Protein AF-A0A962AQS7-F1 (afdb_monomer_lite)

Foldseek 3Di:
DDDPPDDQDDPVVLVVLLVQLVVLLVQLLVLLVVDECDDDPVNVVSLVVNLVSLVSNLVSLVVLQVSLVVNFAADPLLVVLCVPLSVLLSVLLSLLSVLCNVVPVVSSVSSVPLSCLSNVLSVCRNDVVSCVVDPNVCSRCVSSVVSVVSSVVSVVSSD

Radius of gyration: 17.21 Å; chains: 1; bounding box: 40×29×60 Å

Sequence (159 aa):
MQTKASKPGSPGLFFVFLAMATLAFALLLADAFRYRAGGGDAVLSAAFTIIYDVLMVWTALVVLTAVAAIQGDMPAGGWIAAIVLLPASGVATAAAIDLATRGGRWALVVPCLLPPLIGSYATWARLPRLRAAVPAKAATYGVWGVVLVLSAVAGYGAM

Secondary structure (DSSP, 8-state):
-----PPPPPHHHHHHHHHHHHHHHHHHHHHHHH----STHHHHHHHHHHHHHHHHHHHHHHHHHHHHHHHS---HHHHHHHHHHHHHHHHHHHHHHHHHHTT-GGGGHHHHHHHHHHHHHHHHHH-HHHHHHS-HHHHHHHHHHHHHHHHHHHHHHT-

Structure (mmCIF, N/CA/C/O backbone):
data_AF-A0A962AQS7-F1
#
_entry.id   AF-A0A962AQS7-F1
#
loop_
_atom_site.group_PDB
_atom_site.id
_atom_site.type_symbol
_atom_site.label_atom_id
_atom_site.label_alt_id
_atom_site.label_comp_id
_atom_site.label_asym_id
_atom_site.label_entity_id
_atom_site.label_seq_id
_atom_site.pdbx_PDB_ins_code
_atom_site.Cartn_x
_atom_site.Cartn_y
_atom_site.Cartn_z
_atom_site.occupancy
_atom_site.B_iso_or_equiv
_atom_site.auth_seq_id
_atom_site.auth_comp_id
_atom_site.auth_asym_id
_atom_site.auth_atom_id
_atom_site.pdbx_PDB_model_num
ATOM 1 N N . MET A 1 1 ? -9.133 9.845 40.432 1.00 42.59 1 MET A N 1
ATOM 2 C CA . MET A 1 1 ? -8.505 10.024 39.104 1.00 42.59 1 MET A CA 1
ATOM 3 C C . MET A 1 1 ? -9.610 10.114 38.064 1.00 42.59 1 MET A C 1
ATOM 5 O O . MET A 1 1 ? -10.270 9.117 37.818 1.00 42.59 1 MET A O 1
ATOM 9 N N . GLN A 1 2 ? -9.882 11.306 37.528 1.00 41.06 2 GLN A N 1
ATOM 10 C CA . GLN A 1 2 ? -10.841 11.474 36.433 1.00 41.06 2 GLN A CA 1
ATOM 11 C C . GLN A 1 2 ? -10.167 11.050 35.126 1.00 41.06 2 GLN A C 1
ATOM 13 O O . GLN A 1 2 ? -9.210 11.684 34.681 1.00 41.06 2 GLN A O 1
ATOM 18 N N . THR A 1 3 ? -10.639 9.968 34.516 1.00 51.59 3 THR A N 1
ATOM 19 C CA . THR A 1 3 ? -10.235 9.581 33.164 1.00 51.59 3 THR A CA 1
ATOM 20 C C . THR A 1 3 ? -10.800 10.613 32.192 1.00 51.59 3 THR A C 1
ATOM 22 O O . THR A 1 3 ? -12.010 10.661 31.973 1.00 51.59 3 THR A O 1
ATOM 25 N N . LYS A 1 4 ? -9.935 11.469 31.633 1.00 46.88 4 LYS A N 1
ATOM 26 C CA . LYS A 1 4 ? -10.271 12.336 30.495 1.00 46.88 4 LYS A CA 1
ATOM 27 C C . LYS A 1 4 ? -10.910 11.459 29.417 1.00 46.88 4 LYS A C 1
ATOM 29 O O . LYS A 1 4 ? -10.215 10.658 28.799 1.00 46.88 4 LYS A O 1
ATOM 34 N N . ALA A 1 5 ? -12.213 11.610 29.195 1.00 49.88 5 ALA A N 1
ATOM 35 C CA . ALA A 1 5 ? -12.865 11.050 28.024 1.00 49.88 5 ALA A CA 1
ATOM 36 C C . ALA A 1 5 ? -12.196 11.675 26.790 1.00 49.88 5 ALA A C 1
ATOM 38 O O . ALA A 1 5 ? -12.355 12.868 26.519 1.00 49.88 5 ALA A O 1
ATOM 39 N N . SER A 1 6 ? -11.367 10.901 26.089 1.00 54.72 6 SER A N 1
ATOM 40 C CA . SER A 1 6 ? -10.765 11.328 24.832 1.00 54.72 6 SER A CA 1
ATOM 41 C C . SER A 1 6 ? -11.895 11.581 23.842 1.00 54.72 6 SER A C 1
ATOM 43 O O . SER A 1 6 ? -12.655 10.669 23.515 1.00 54.72 6 SER A O 1
ATOM 45 N N . LYS A 1 7 ? -12.023 12.831 23.391 1.00 53.00 7 LYS A N 1
ATOM 46 C CA . LYS A 1 7 ? -12.982 13.238 22.364 1.00 53.00 7 LYS A CA 1
ATOM 47 C C . LYS A 1 7 ? -12.840 12.285 21.165 1.00 53.00 7 LYS A C 1
ATOM 49 O O . LYS A 1 7 ? -11.717 12.151 20.671 1.00 53.00 7 LYS A O 1
ATOM 54 N N . PRO A 1 8 ? -13.914 11.614 20.708 1.00 56.75 8 PRO A N 1
ATOM 55 C CA . PRO A 1 8 ? -13.822 10.746 19.543 1.00 56.75 8 PRO A CA 1
ATOM 56 C C . PRO A 1 8 ? -13.305 11.577 18.367 1.00 56.75 8 PRO A C 1
ATOM 58 O O . PRO A 1 8 ? -13.825 12.661 18.085 1.00 56.75 8 PRO A O 1
ATOM 61 N N . GLY A 1 9 ? -12.223 11.111 17.737 1.00 61.56 9 GLY A N 1
ATOM 62 C CA . GLY A 1 9 ? -11.623 11.802 16.600 1.00 61.56 9 GLY A CA 1
ATOM 63 C C . GLY A 1 9 ? -12.660 11.990 15.497 1.00 61.56 9 GLY A C 1
ATOM 64 O O . GLY A 1 9 ? -13.482 11.104 15.249 1.00 61.56 9 GLY A O 1
ATOM 65 N N . SER A 1 10 ? -12.668 13.164 14.860 1.00 73.25 10 SER A N 1
ATOM 66 C CA . SER A 1 10 ? -13.719 13.486 13.898 1.00 73.25 10 SER A CA 1
ATOM 67 C C . SER A 1 10 ? -13.683 12.486 12.730 1.00 73.25 10 SER A C 1
ATOM 69 O O . SER A 1 10 ? -12.641 12.311 12.091 1.00 73.25 10 SER A O 1
ATOM 71 N N . PRO A 1 11 ? -14.800 11.802 12.417 1.00 76.12 11 PRO A N 1
ATOM 72 C CA . PRO A 1 11 ? -14.847 10.880 11.286 1.00 76.12 11 PRO A CA 1
ATOM 73 C C . PRO A 1 11 ? -14.517 11.583 9.962 1.00 76.12 11 PRO A C 1
ATOM 75 O O . PRO A 1 11 ? -13.900 10.972 9.097 1.00 76.12 11 PRO A O 1
ATOM 78 N N . GLY A 1 12 ? -14.828 12.881 9.845 1.00 85.12 12 GLY A N 1
ATOM 79 C CA . GLY A 1 12 ? -14.529 13.693 8.664 1.00 85.12 12 GLY A CA 1
ATOM 80 C C . GLY A 1 12 ? -13.040 13.778 8.317 1.00 85.12 12 GLY A C 1
ATOM 81 O O . GLY A 1 12 ? -12.696 13.649 7.147 1.00 85.12 12 GLY A O 1
ATOM 82 N N . LEU A 1 13 ? -12.145 13.910 9.305 1.00 87.00 13 LEU A N 1
ATOM 83 C CA . LEU A 1 13 ? -10.709 14.055 9.034 1.00 87.00 13 LEU A CA 1
ATOM 84 C C . LEU A 1 13 ? -10.128 12.816 8.338 1.00 87.00 13 LEU A C 1
ATOM 86 O O . LEU A 1 13 ? -9.295 12.930 7.447 1.00 87.00 13 LEU A O 1
ATOM 90 N N . PHE A 1 14 ? -10.604 11.627 8.700 1.00 90.56 14 PHE A N 1
ATOM 91 C CA . PHE A 1 14 ? -10.174 10.392 8.052 1.00 90.56 14 PHE A CA 1
ATOM 92 C C . PHE A 1 14 ? -10.606 10.305 6.599 1.00 90.56 14 PHE A C 1
ATOM 94 O O . PHE A 1 14 ? -9.811 9.897 5.764 1.00 90.56 14 PHE A O 1
ATOM 101 N N . PHE A 1 15 ? -11.834 10.719 6.283 1.00 92.88 15 PHE A N 1
ATOM 102 C CA . PHE A 1 15 ? -12.292 10.752 4.896 1.00 92.88 15 PHE A CA 1
ATOM 103 C C . PHE A 1 15 ? -11.544 11.801 4.072 1.00 92.88 15 PHE A C 1
ATOM 105 O O . PHE A 1 15 ? -11.267 11.551 2.904 1.00 92.88 15 PHE A O 1
ATOM 112 N N . VAL A 1 16 ? -11.145 12.925 4.679 1.00 92.50 16 VAL A N 1
ATOM 113 C CA . VAL A 1 16 ? -10.258 13.904 4.031 1.00 92.50 16 VAL A CA 1
ATOM 114 C C . VAL A 1 16 ? -8.901 13.272 3.713 1.00 92.50 16 VAL A C 1
ATOM 116 O O . VAL A 1 16 ? -8.471 13.321 2.565 1.00 92.50 16 VAL A O 1
ATOM 119 N N . PHE A 1 17 ? -8.256 12.608 4.679 1.00 91.81 17 PHE A N 1
ATOM 120 C CA . PHE A 1 17 ? -6.997 11.899 4.422 1.00 91.81 17 PHE A CA 1
ATOM 121 C C . PHE A 1 17 ? -7.155 10.766 3.405 1.00 91.81 17 PHE A C 1
ATOM 123 O O . PHE A 1 17 ? -6.257 10.556 2.598 1.00 91.81 17 PHE A O 1
ATOM 130 N N . LEU A 1 18 ? -8.290 10.064 3.399 1.00 93.94 18 LEU A N 1
ATOM 131 C CA . LEU A 1 18 ? -8.578 9.012 2.427 1.00 93.94 18 LEU A CA 1
ATOM 132 C C . LEU A 1 18 ? -8.723 9.591 1.016 1.00 93.94 18 LEU A C 1
ATOM 134 O O . LEU A 1 18 ? -8.172 9.036 0.068 1.00 93.94 18 LEU A O 1
ATOM 138 N N . ALA A 1 19 ? -9.409 10.726 0.874 1.00 94.25 19 ALA A N 1
ATOM 139 C CA . ALA A 1 19 ? -9.526 11.436 -0.395 1.00 94.25 19 ALA A CA 1
ATOM 140 C C . ALA A 1 19 ? -8.158 11.940 -0.880 1.00 94.25 19 ALA A C 1
ATOM 142 O O . ALA A 1 19 ? -7.808 11.731 -2.039 1.00 94.25 19 ALA A O 1
ATOM 143 N N . MET A 1 20 ? -7.348 12.520 0.012 1.00 92.94 20 MET A N 1
ATOM 144 C CA . MET A 1 20 ? -5.980 12.940 -0.308 1.00 92.94 20 MET A CA 1
ATOM 145 C C . MET A 1 20 ? -5.088 11.757 -0.701 1.00 92.94 20 MET A C 1
ATOM 147 O O . MET A 1 20 ? -4.362 11.854 -1.685 1.00 92.94 20 MET A O 1
ATOM 151 N N . ALA A 1 21 ? -5.172 10.631 0.014 1.00 94.00 21 ALA A N 1
ATOM 152 C CA . ALA A 1 21 ? -4.448 9.407 -0.323 1.00 94.00 21 ALA A CA 1
ATOM 153 C C . ALA A 1 21 ? -4.869 8.867 -1.695 1.00 94.00 21 ALA A C 1
ATOM 155 O O . ALA A 1 21 ? -4.025 8.436 -2.471 1.00 94.00 21 ALA A O 1
ATOM 156 N N . THR A 1 22 ? -6.164 8.933 -2.014 1.00 94.69 22 THR A N 1
ATOM 157 C CA . THR A 1 22 ? -6.703 8.505 -3.313 1.00 94.69 22 THR A CA 1
ATOM 158 C C . THR A 1 22 ? -6.212 9.407 -4.442 1.00 94.69 22 THR A C 1
ATOM 160 O O . THR A 1 22 ? -5.835 8.912 -5.501 1.00 94.69 22 THR A O 1
ATOM 163 N N . LEU A 1 23 ? -6.168 10.722 -4.216 1.00 96.00 23 LEU A N 1
ATOM 164 C CA . LEU A 1 23 ? -5.623 11.674 -5.181 1.00 96.00 23 LEU A CA 1
ATOM 165 C C . LEU A 1 23 ? -4.124 11.436 -5.410 1.00 96.00 23 LEU A C 1
ATOM 167 O O . LEU A 1 23 ? -3.697 11.324 -6.554 1.00 96.00 23 LEU A O 1
ATOM 171 N N . ALA A 1 24 ? -3.347 11.300 -4.333 1.00 94.94 24 ALA A N 1
ATOM 172 C CA . ALA A 1 24 ? -1.923 10.971 -4.400 1.00 94.94 24 ALA A CA 1
ATOM 173 C C . ALA A 1 24 ? -1.685 9.650 -5.146 1.00 94.94 24 ALA A C 1
ATOM 175 O O . ALA A 1 24 ? -0.781 9.541 -5.966 1.00 94.94 24 ALA A O 1
ATOM 176 N N . PHE A 1 25 ? -2.535 8.653 -4.898 1.00 96.00 25 PHE A N 1
ATOM 177 C CA . PHE A 1 25 ? -2.480 7.362 -5.570 1.00 96.00 25 PHE A CA 1
ATOM 178 C C . PHE A 1 25 ? -2.767 7.476 -7.071 1.00 96.00 25 PHE A C 1
ATOM 180 O O . PHE A 1 25 ? -2.075 6.859 -7.877 1.00 96.00 25 PHE A O 1
ATOM 187 N N . ALA A 1 26 ? -3.751 8.285 -7.465 1.00 96.00 26 ALA A N 1
ATOM 188 C CA . ALA A 1 26 ? -4.042 8.528 -8.873 1.00 96.00 26 ALA A CA 1
ATOM 189 C C . ALA A 1 26 ? -2.866 9.206 -9.596 1.00 96.00 26 ALA A C 1
ATOM 191 O O . ALA A 1 26 ? -2.577 8.843 -10.736 1.00 96.00 26 ALA A O 1
ATOM 192 N N . LEU A 1 27 ? -2.177 10.142 -8.930 1.00 94.25 27 LEU A N 1
ATOM 193 C CA . LEU A 1 27 ? -0.959 10.777 -9.448 1.00 94.25 27 LEU A CA 1
ATOM 194 C C . LEU A 1 27 ? 0.173 9.757 -9.606 1.00 94.25 27 LEU A C 1
ATOM 196 O O . LEU A 1 27 ? 0.660 9.581 -10.718 1.00 94.25 27 LEU A O 1
ATOM 200 N N . LEU A 1 28 ? 0.464 8.977 -8.557 1.00 95.00 28 LEU A N 1
ATOM 201 C CA . LEU A 1 28 ? 1.448 7.891 -8.608 1.00 95.00 28 LEU A CA 1
ATOM 202 C C . LEU A 1 28 ? 1.200 6.952 -9.793 1.00 95.00 28 LEU A C 1
ATOM 204 O O . LEU A 1 28 ? 2.137 6.584 -10.495 1.00 95.00 28 LEU A O 1
ATOM 208 N N . LEU A 1 29 ? -0.050 6.535 -10.022 1.00 94.44 29 LEU A N 1
ATOM 209 C CA . LEU A 1 29 ? -0.366 5.684 -11.166 1.00 94.44 29 LEU A CA 1
ATOM 210 C C . LEU A 1 29 ? -0.158 6.424 -12.488 1.00 94.44 29 LEU A C 1
ATOM 212 O O . LEU A 1 29 ? 0.454 5.870 -13.399 1.00 94.44 29 LEU A O 1
ATOM 216 N N . ALA A 1 30 ? -0.645 7.659 -12.608 1.00 93.19 30 ALA A N 1
ATOM 217 C CA . ALA A 1 30 ? -0.467 8.446 -13.823 1.00 93.19 30 ALA A CA 1
ATOM 218 C C . ALA A 1 30 ? 1.016 8.553 -14.207 1.00 93.19 30 ALA A C 1
ATOM 220 O O . ALA A 1 30 ? 1.357 8.325 -15.370 1.00 93.19 30 ALA A O 1
ATOM 221 N N . ASP A 1 31 ? 1.882 8.811 -13.23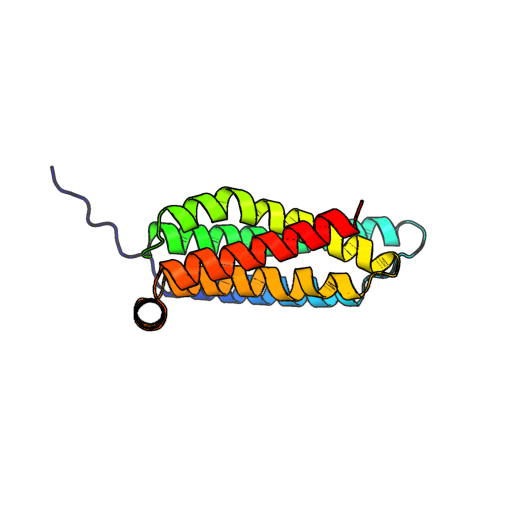1 1.00 91.38 31 ASP A N 1
ATOM 222 C CA . ASP A 1 31 ? 3.318 8.940 -13.441 1.00 91.38 31 ASP A CA 1
ATOM 223 C C . ASP A 1 31 ? 3.986 7.578 -13.668 1.00 91.38 31 ASP A C 1
ATOM 225 O O . ASP A 1 31 ? 4.705 7.416 -14.655 1.00 91.38 31 ASP A O 1
ATOM 229 N N . ALA A 1 32 ? 3.657 6.543 -12.889 1.00 89.81 32 ALA A N 1
ATOM 230 C CA . ALA A 1 32 ? 4.197 5.191 -13.069 1.00 89.81 32 ALA A CA 1
ATOM 231 C C . ALA A 1 32 ? 3.881 4.586 -14.450 1.00 89.81 32 ALA A C 1
ATOM 233 O O . ALA A 1 32 ? 4.720 3.902 -15.038 1.00 89.81 32 ALA A O 1
ATOM 234 N N . PHE A 1 33 ? 2.690 4.839 -15.004 1.00 89.50 33 PHE A N 1
ATOM 235 C CA . PHE A 1 33 ? 2.310 4.347 -16.334 1.00 89.50 33 PHE A CA 1
ATOM 236 C C . PHE A 1 33 ? 2.908 5.166 -17.486 1.00 89.50 33 PHE A C 1
ATOM 238 O O . PHE A 1 33 ? 3.015 4.654 -18.606 1.00 89.50 33 PHE A O 1
ATOM 245 N N . ARG A 1 34 ? 3.277 6.428 -17.238 1.00 85.50 34 ARG A N 1
ATOM 246 C CA . ARG A 1 34 ? 3.897 7.327 -18.226 1.00 85.50 34 ARG A CA 1
ATOM 247 C C . ARG A 1 34 ? 5.417 7.299 -18.187 1.00 85.50 34 ARG A C 1
ATOM 249 O O . ARG A 1 34 ? 6.047 7.713 -19.162 1.00 85.50 34 ARG A O 1
ATOM 256 N N . TYR A 1 35 ? 5.992 6.815 -17.093 1.00 78.25 35 TYR A N 1
ATOM 257 C CA . TYR A 1 35 ? 7.424 6.806 -16.879 1.00 78.25 35 TYR A CA 1
ATOM 258 C C . TYR A 1 35 ? 8.150 6.032 -17.985 1.00 78.25 35 TYR A C 1
ATOM 260 O O . TYR A 1 35 ? 7.857 4.873 -18.291 1.00 78.25 35 TYR A O 1
ATOM 268 N N . ARG A 1 36 ? 9.108 6.712 -18.612 1.00 71.06 36 ARG A N 1
ATOM 269 C CA . ARG A 1 36 ? 10.041 6.163 -19.593 1.00 71.06 36 ARG A CA 1
ATOM 270 C C . ARG A 1 36 ? 11.427 6.659 -19.226 1.00 71.06 36 ARG A C 1
ATOM 272 O O . ARG A 1 36 ? 11.609 7.859 -19.034 1.00 71.06 36 ARG A O 1
ATOM 279 N N . ALA A 1 37 ? 12.395 5.751 -19.174 1.00 63.78 37 ALA A N 1
ATOM 280 C CA . ALA A 1 37 ? 13.793 6.126 -19.030 1.00 63.78 37 ALA A CA 1
ATOM 281 C C . ALA A 1 37 ? 14.220 6.933 -20.273 1.00 63.78 37 ALA A C 1
ATOM 283 O O . ALA A 1 37 ? 14.344 6.386 -21.368 1.00 63.78 37 ALA A O 1
ATOM 284 N N . GLY A 1 38 ? 14.336 8.254 -20.120 1.00 64.12 38 GLY A N 1
ATOM 285 C CA . GLY A 1 38 ? 14.934 9.151 -21.111 1.00 64.12 38 GLY A CA 1
ATOM 286 C C . GLY A 1 38 ? 16.462 9.176 -20.999 1.00 64.12 38 GLY A C 1
ATOM 287 O O . GLY A 1 38 ? 17.054 8.325 -20.346 1.00 64.12 38 GLY A O 1
ATOM 288 N N . GLY A 1 39 ? 17.111 10.167 -21.612 1.00 73.94 39 GLY A N 1
ATOM 289 C CA . GLY A 1 39 ? 18.527 10.478 -21.378 1.00 73.94 39 GLY A CA 1
ATOM 290 C C . GLY A 1 39 ? 18.690 11.846 -20.708 1.00 73.94 39 GLY A C 1
ATOM 291 O O . GLY A 1 39 ? 17.842 12.720 -20.887 1.00 73.94 39 GLY A O 1
ATOM 292 N N . GLY A 1 40 ? 19.777 12.040 -19.955 1.00 77.56 40 GLY A N 1
ATOM 293 C CA . GLY A 1 40 ? 20.115 13.322 -19.317 1.00 77.56 40 GLY A CA 1
ATOM 294 C C . GLY A 1 40 ? 19.237 13.682 -18.109 1.00 77.56 40 GLY A C 1
ATOM 295 O O . GLY A 1 40 ? 18.722 12.801 -17.420 1.00 77.56 40 GLY A O 1
ATOM 296 N N . ASP A 1 41 ? 19.050 14.982 -17.864 1.00 78.69 41 ASP A N 1
ATOM 297 C CA . ASP A 1 41 ? 18.371 15.537 -16.675 1.00 78.69 41 ASP A CA 1
ATOM 298 C C . ASP A 1 41 ? 16.926 15.040 -16.484 1.00 78.69 41 ASP A C 1
ATOM 300 O O . ASP A 1 41 ? 16.417 14.978 -15.362 1.00 78.69 41 ASP A O 1
ATOM 304 N N . ALA A 1 42 ? 16.275 14.618 -17.572 1.00 78.00 42 ALA A N 1
ATOM 305 C CA . ALA A 1 42 ? 14.929 14.053 -17.544 1.00 78.00 42 ALA A CA 1
ATOM 306 C C . ALA A 1 42 ? 14.842 12.761 -16.711 1.00 78.00 42 ALA A C 1
ATOM 308 O O . ALA A 1 42 ? 13.821 12.516 -16.071 1.00 78.00 42 ALA A O 1
ATOM 309 N N . VAL A 1 43 ? 15.909 11.952 -16.678 1.00 80.38 43 VAL A N 1
ATOM 310 C CA . VAL A 1 43 ? 15.955 10.714 -15.878 1.00 80.38 43 VAL A CA 1
ATOM 311 C C . VAL A 1 43 ? 15.981 11.039 -14.393 1.00 80.38 43 VAL A C 1
ATOM 313 O O . VAL A 1 43 ? 15.223 10.460 -13.618 1.00 80.38 43 VAL A O 1
ATOM 316 N N . LEU A 1 44 ? 16.828 11.995 -14.002 1.00 81.62 44 LEU A N 1
ATOM 317 C CA . LEU A 1 44 ? 16.981 12.386 -12.607 1.00 81.62 44 LEU A CA 1
ATOM 318 C C . LEU A 1 44 ? 15.691 13.013 -12.070 1.00 81.62 44 LEU A C 1
ATOM 320 O O . LEU A 1 44 ? 15.221 12.622 -11.004 1.00 81.62 44 LEU A O 1
ATOM 324 N N . SER A 1 45 ? 15.080 13.928 -12.832 1.00 84.44 45 SER A N 1
ATOM 325 C CA . SER A 1 45 ? 13.806 14.546 -12.450 1.00 84.44 45 SER A CA 1
ATOM 326 C C . SER A 1 45 ? 12.708 13.505 -12.256 1.00 84.44 45 SER A C 1
ATOM 328 O O . SER A 1 45 ? 11.980 13.560 -11.271 1.00 84.44 45 SER A O 1
ATOM 330 N N . ALA A 1 46 ? 12.586 12.554 -13.179 1.00 81.88 46 ALA A N 1
ATOM 331 C CA . ALA A 1 46 ? 11.500 11.591 -13.140 1.00 81.88 46 ALA A CA 1
ATOM 332 C C . ALA A 1 46 ? 11.707 10.508 -12.058 1.00 81.88 46 ALA A C 1
ATOM 334 O O . ALA A 1 46 ? 10.734 10.058 -11.451 1.00 81.88 46 ALA A O 1
ATOM 335 N N . ALA A 1 47 ? 12.957 10.170 -11.718 1.00 83.44 47 ALA A N 1
ATOM 336 C CA . ALA A 1 47 ? 13.261 9.354 -10.542 1.00 83.44 47 ALA A CA 1
ATOM 337 C C . ALA A 1 47 ? 12.838 10.050 -9.235 1.00 83.44 47 ALA A C 1
ATOM 339 O O . ALA A 1 47 ? 12.218 9.421 -8.375 1.00 83.44 47 ALA A O 1
ATOM 340 N N . PHE A 1 48 ? 13.111 11.355 -9.097 1.00 86.94 48 PHE A N 1
ATOM 341 C CA . PHE A 1 48 ? 12.637 12.126 -7.946 1.00 86.94 48 PHE A CA 1
ATOM 342 C C . PHE A 1 48 ? 11.112 12.184 -7.886 1.00 86.94 48 PHE A C 1
ATOM 344 O O . PHE A 1 48 ? 10.565 11.978 -6.806 1.00 86.94 48 PHE A O 1
ATOM 351 N N . THR A 1 49 ? 10.427 12.399 -9.015 1.00 89.88 49 THR A N 1
ATOM 352 C CA . THR A 1 49 ? 8.956 12.378 -9.080 1.00 89.88 49 THR A CA 1
ATOM 353 C C . THR A 1 49 ? 8.394 11.087 -8.486 1.00 89.88 49 THR A C 1
ATOM 355 O O . THR A 1 49 ? 7.619 11.150 -7.537 1.00 89.88 49 THR A O 1
ATOM 358 N N . ILE A 1 50 ? 8.880 9.922 -8.932 1.00 88.94 50 ILE A N 1
ATOM 359 C CA . ILE A 1 50 ? 8.417 8.624 -8.415 1.00 88.94 50 ILE A CA 1
ATOM 360 C C . ILE A 1 50 ? 8.663 8.492 -6.911 1.00 88.94 50 ILE A C 1
ATOM 362 O O . ILE A 1 50 ? 7.787 8.033 -6.177 1.00 88.94 50 ILE A O 1
ATOM 366 N N . ILE A 1 51 ? 9.848 8.881 -6.434 1.00 90.38 51 ILE A N 1
ATOM 367 C CA . ILE A 1 51 ? 10.172 8.813 -5.004 1.00 90.38 51 ILE A CA 1
ATOM 368 C C . ILE A 1 51 ? 9.212 9.698 -4.202 1.00 90.38 51 ILE A C 1
ATOM 370 O O . ILE A 1 51 ? 8.693 9.253 -3.178 1.00 90.38 51 ILE A O 1
ATOM 374 N N . TYR A 1 52 ? 8.942 10.920 -4.663 1.00 92.56 52 TYR A N 1
ATOM 375 C CA . TYR A 1 52 ? 7.997 11.823 -4.009 1.00 92.56 52 TYR A CA 1
ATOM 376 C C . TYR A 1 52 ? 6.568 11.274 -4.014 1.00 92.56 52 TYR A C 1
ATOM 378 O O . TYR A 1 52 ? 5.919 11.311 -2.968 1.00 92.56 52 TYR A O 1
ATOM 386 N N . ASP A 1 53 ? 6.100 10.705 -5.124 1.00 92.44 53 ASP A N 1
ATOM 387 C CA . ASP A 1 53 ? 4.759 10.122 -5.218 1.00 92.44 53 ASP A CA 1
ATOM 388 C C . ASP A 1 53 ? 4.589 8.938 -4.264 1.00 92.44 53 ASP A C 1
ATOM 390 O O . ASP A 1 53 ? 3.606 8.857 -3.519 1.00 92.44 53 ASP A O 1
ATOM 394 N N . VAL A 1 54 ? 5.581 8.041 -4.221 1.00 94.44 54 VAL A N 1
ATOM 395 C CA . VAL A 1 54 ? 5.608 6.922 -3.272 1.00 94.44 54 VAL A CA 1
ATOM 396 C C . VAL A 1 54 ? 5.639 7.455 -1.838 1.00 94.44 54 VAL A C 1
ATOM 398 O O . VAL A 1 54 ? 4.829 7.049 -1.009 1.00 94.44 54 VAL A O 1
ATOM 401 N N . LEU A 1 55 ? 6.502 8.415 -1.507 1.00 94.75 55 LEU A N 1
ATOM 402 C CA . LEU A 1 55 ? 6.539 8.968 -0.150 1.00 94.75 55 LEU A CA 1
ATOM 403 C C . LEU A 1 55 ? 5.209 9.615 0.250 1.00 94.75 55 LEU A C 1
ATOM 405 O O . LEU A 1 55 ? 4.744 9.415 1.375 1.00 94.75 55 LEU A O 1
ATOM 409 N N . MET A 1 56 ? 4.570 10.347 -0.660 1.00 94.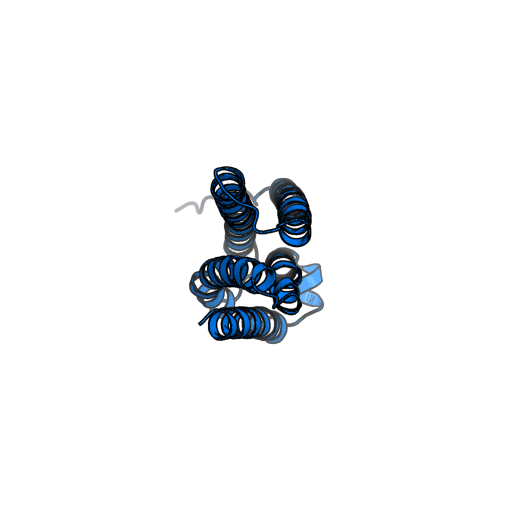81 56 MET A N 1
ATOM 410 C CA . MET A 1 56 ? 3.304 11.027 -0.409 1.00 94.81 56 MET A CA 1
ATOM 411 C C . MET A 1 56 ? 2.170 10.029 -0.151 1.00 94.81 56 MET A C 1
ATOM 413 O O . MET A 1 56 ? 1.469 10.143 0.860 1.00 94.81 56 MET A O 1
ATOM 417 N N . VAL A 1 57 ? 2.023 9.013 -1.010 1.00 96.38 57 VAL A N 1
ATOM 418 C CA . VAL A 1 57 ? 1.003 7.965 -0.851 1.00 96.38 57 VAL A CA 1
ATOM 419 C C . VAL A 1 57 ? 1.230 7.180 0.439 1.00 96.38 57 VAL A C 1
ATOM 421 O O . VAL A 1 57 ? 0.305 7.026 1.239 1.00 96.38 57 VAL A O 1
ATOM 424 N N . TRP A 1 58 ? 2.457 6.722 0.695 1.00 96.81 58 TRP A N 1
ATOM 425 C CA . TRP A 1 58 ? 2.738 5.895 1.868 1.00 96.81 58 TRP A CA 1
ATOM 426 C C . TRP A 1 58 ? 2.637 6.669 3.175 1.00 96.81 58 TRP A C 1
ATOM 428 O O . TRP A 1 58 ? 2.136 6.120 4.153 1.00 96.81 58 TRP A O 1
ATOM 438 N N . THR A 1 59 ? 3.004 7.951 3.200 1.00 95.81 59 THR A N 1
ATOM 439 C CA . THR A 1 59 ? 2.772 8.805 4.375 1.00 95.81 59 THR A CA 1
ATOM 440 C C . THR A 1 59 ? 1.278 8.922 4.673 1.00 95.81 59 THR A C 1
ATOM 442 O O . THR A 1 59 ? 0.860 8.767 5.823 1.00 95.81 59 THR A O 1
ATOM 445 N N . ALA A 1 60 ? 0.444 9.120 3.648 1.00 95.38 60 ALA A N 1
ATOM 446 C CA . ALA A 1 60 ? -1.004 9.152 3.827 1.00 95.38 60 ALA A CA 1
ATOM 447 C C . ALA A 1 60 ? -1.550 7.807 4.347 1.00 95.38 60 ALA A C 1
ATOM 449 O O . ALA A 1 60 ? -2.388 7.793 5.251 1.00 95.38 60 ALA A O 1
ATOM 450 N N . LEU A 1 61 ? -1.036 6.674 3.854 1.00 95.94 61 LEU A N 1
ATOM 451 C CA . LEU A 1 61 ? -1.395 5.338 4.348 1.00 95.94 61 LEU A CA 1
ATOM 452 C C . LEU A 1 61 ? -0.938 5.092 5.791 1.00 95.94 61 LEU A C 1
ATOM 454 O O . LEU A 1 61 ? -1.700 4.505 6.561 1.00 95.94 61 LEU A O 1
ATOM 458 N N . VAL A 1 62 ? 0.256 5.557 6.183 1.00 96.31 62 VAL A N 1
ATOM 459 C CA . VAL A 1 62 ? 0.728 5.523 7.580 1.00 96.31 62 VAL A CA 1
ATOM 460 C C . VAL A 1 62 ? -0.259 6.269 8.465 1.00 96.31 62 VAL A C 1
ATOM 462 O O . VAL A 1 62 ? -0.709 5.720 9.467 1.00 96.31 62 VAL A O 1
ATOM 465 N N . VAL A 1 63 ? -0.642 7.491 8.082 1.00 94.75 63 VAL A N 1
ATOM 466 C CA . VAL A 1 63 ? -1.591 8.303 8.853 1.00 94.75 63 VAL A CA 1
ATOM 467 C C . VAL A 1 63 ? -2.951 7.612 8.936 1.00 94.75 63 VAL A C 1
ATOM 469 O O . VAL A 1 63 ? -3.478 7.444 10.033 1.00 94.75 63 VAL A O 1
ATOM 472 N N . LEU A 1 64 ? -3.514 7.153 7.816 1.00 94.25 64 LEU A N 1
ATOM 473 C CA . LEU A 1 64 ? -4.802 6.452 7.803 1.00 94.25 64 LEU A CA 1
ATOM 474 C C . LEU A 1 64 ? -4.784 5.206 8.685 1.00 94.25 64 LEU A C 1
ATOM 476 O O . LEU A 1 64 ? -5.711 4.998 9.471 1.00 94.25 64 LEU A O 1
ATOM 480 N N . THR A 1 65 ? -3.721 4.411 8.581 1.00 94.12 65 THR A N 1
ATOM 481 C CA . THR A 1 65 ? -3.554 3.191 9.368 1.00 94.12 65 THR A CA 1
ATOM 482 C C . THR A 1 65 ? -3.397 3.536 10.841 1.00 94.12 65 THR A C 1
ATOM 484 O O . THR A 1 65 ? -4.154 3.017 11.646 1.00 94.12 65 THR A O 1
ATOM 487 N N . ALA A 1 66 ? -2.524 4.477 11.208 1.00 93.06 66 ALA A N 1
ATOM 488 C CA . ALA A 1 66 ? -2.338 4.910 12.592 1.00 93.06 66 ALA A CA 1
ATOM 489 C C . ALA A 1 66 ? -3.641 5.430 13.211 1.00 93.06 66 ALA A C 1
ATOM 491 O O . ALA A 1 66 ? -4.009 5.044 14.319 1.00 93.06 66 ALA A O 1
ATOM 492 N N . VAL A 1 67 ? -4.396 6.257 12.484 1.00 91.88 67 VAL A N 1
ATOM 493 C CA . VAL A 1 67 ? -5.684 6.760 12.967 1.00 91.88 67 VAL A CA 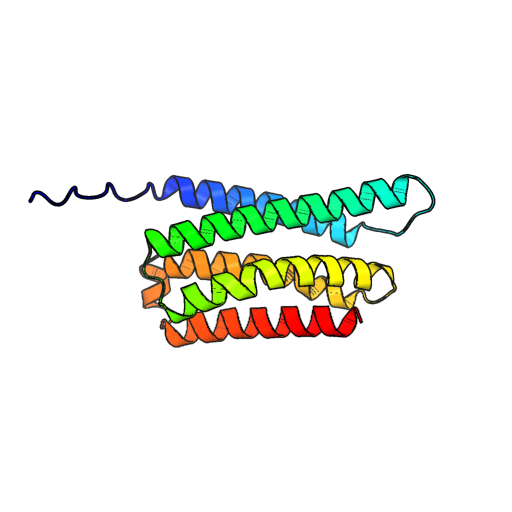1
ATOM 494 C C . VAL A 1 67 ? -6.691 5.613 13.117 1.00 91.88 67 VAL A C 1
ATOM 496 O O . VAL A 1 67 ? -7.387 5.559 14.129 1.00 91.88 67 VAL A O 1
ATOM 499 N N . ALA A 1 68 ? -6.773 4.684 12.160 1.00 90.81 68 ALA A N 1
ATOM 500 C CA . ALA A 1 68 ? -7.627 3.498 12.272 1.00 90.81 68 ALA A CA 1
ATOM 501 C C . ALA A 1 68 ? -7.220 2.586 13.437 1.00 90.81 68 ALA A C 1
ATOM 503 O O . ALA A 1 68 ? -8.061 1.920 14.029 1.00 90.81 68 ALA A O 1
ATOM 504 N N . ALA A 1 69 ? -5.943 2.586 13.788 1.00 89.81 69 ALA A N 1
ATOM 505 C CA . ALA A 1 69 ? -5.381 1.720 14.798 1.00 89.81 69 ALA A CA 1
ATOM 506 C C . ALA A 1 69 ? -5.488 2.313 16.220 1.00 89.81 69 ALA A C 1
ATOM 508 O O . ALA A 1 69 ? -5.574 1.559 17.185 1.00 89.81 69 ALA A O 1
ATOM 509 N N . ILE A 1 70 ? -5.541 3.649 16.342 1.00 90.69 70 ILE A N 1
ATOM 510 C CA . ILE A 1 70 ? -5.779 4.392 17.596 1.00 90.69 70 ILE A CA 1
ATOM 511 C C . ILE A 1 70 ? -7.279 4.588 17.874 1.00 90.69 70 ILE A C 1
ATOM 513 O O . ILE A 1 70 ? -7.709 4.524 19.021 1.00 90.69 70 ILE A O 1
ATOM 517 N N . GLN A 1 71 ? -8.070 4.900 16.841 1.00 88.19 71 GLN A N 1
ATOM 518 C CA . GLN A 1 71 ? -9.491 5.270 16.978 1.00 88.19 71 GLN A CA 1
ATOM 519 C C . GLN A 1 71 ? -10.454 4.160 16.548 1.00 88.19 71 GLN A C 1
ATOM 521 O O . GLN A 1 71 ? -11.653 4.259 16.803 1.00 88.19 71 GLN A O 1
ATOM 526 N N . GLY A 1 72 ? -9.959 3.153 15.831 1.00 87.19 72 GLY A N 1
ATOM 527 C CA . GLY A 1 72 ? -10.714 1.963 15.464 1.00 87.19 72 GLY A CA 1
ATOM 528 C C . GLY A 1 72 ? -10.382 0.791 16.379 1.00 87.19 72 GLY A C 1
ATOM 529 O O . GLY A 1 72 ? -9.892 0.961 17.491 1.00 87.19 72 GLY A O 1
ATOM 530 N N . ASP A 1 73 ? -10.668 -0.409 15.894 1.00 87.50 73 ASP A N 1
ATOM 531 C CA . ASP A 1 73 ? -10.501 -1.650 16.653 1.00 87.50 73 ASP A CA 1
ATOM 532 C C . ASP A 1 73 ? -9.626 -2.605 15.845 1.00 87.50 73 ASP A C 1
ATOM 534 O O . ASP A 1 73 ? -10.083 -3.543 15.182 1.00 87.50 73 ASP A O 1
ATOM 538 N N . MET A 1 74 ? -8.348 -2.243 15.785 1.00 89.31 74 MET A N 1
ATOM 539 C CA . MET A 1 74 ? -7.359 -2.956 14.998 1.00 89.31 74 MET A CA 1
ATOM 540 C C . MET A 1 74 ? -6.733 -4.066 15.848 1.00 89.31 74 MET A C 1
ATOM 542 O O . MET A 1 74 ? -6.157 -3.773 16.897 1.00 89.31 74 MET A O 1
ATOM 546 N N . PRO A 1 75 ? -6.783 -5.336 15.409 1.00 91.12 75 PRO A N 1
ATOM 547 C CA . PRO A 1 75 ? -6.170 -6.427 16.155 1.00 91.12 75 PRO A CA 1
ATOM 548 C C . PRO A 1 75 ? -4.648 -6.249 16.234 1.00 91.12 75 PRO A C 1
ATOM 550 O O . PRO A 1 75 ? -4.020 -5.762 15.290 1.00 91.12 75 PRO A O 1
ATOM 553 N N . ALA A 1 76 ? -4.042 -6.714 17.331 1.00 89.38 76 ALA A N 1
ATOM 554 C CA . ALA A 1 76 ? -2.607 -6.561 17.597 1.00 89.38 76 ALA A CA 1
ATOM 555 C C . ALA A 1 76 ? -1.719 -7.097 16.458 1.00 89.38 76 ALA A C 1
ATOM 557 O O . ALA A 1 76 ? -0.749 -6.452 16.068 1.00 89.38 76 ALA A O 1
ATOM 558 N N . GLY A 1 77 ? -2.094 -8.233 15.857 1.00 86.19 77 GLY A N 1
ATOM 559 C CA . GLY A 1 77 ? -1.382 -8.781 14.698 1.00 86.19 77 GLY A CA 1
ATOM 560 C C . GLY A 1 77 ? -1.380 -7.839 13.490 1.00 86.19 77 GLY A C 1
ATOM 561 O O . GLY A 1 77 ? -0.385 -7.759 12.779 1.00 86.19 77 GLY A O 1
ATOM 562 N N . GLY A 1 78 ? -2.454 -7.070 13.291 1.00 89.19 78 GLY A N 1
ATOM 563 C CA . GLY A 1 78 ? -2.526 -6.066 12.233 1.00 89.19 78 GLY A CA 1
ATOM 564 C C . GLY A 1 78 ? -1.616 -4.871 12.492 1.00 89.19 78 GLY A C 1
ATOM 565 O O . GLY A 1 78 ? -0.999 -4.371 11.559 1.00 89.19 78 GLY A O 1
ATOM 566 N N . TRP A 1 79 ? -1.510 -4.427 13.746 1.00 88.88 79 TRP A 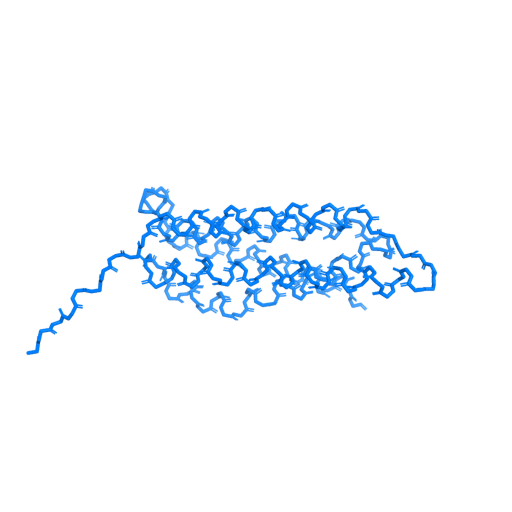N 1
ATOM 567 C CA . TRP A 1 79 ? -0.567 -3.379 14.156 1.00 88.88 79 TRP A CA 1
ATOM 568 C C . TRP A 1 79 ? 0.884 -3.786 13.890 1.00 88.88 79 TRP A C 1
ATOM 570 O O . TRP A 1 79 ? 1.633 -3.034 13.271 1.00 88.88 79 TRP A O 1
ATOM 580 N N . ILE A 1 80 ? 1.261 -4.995 14.313 1.00 92.00 80 ILE A N 1
ATOM 581 C CA . ILE A 1 80 ? 2.613 -5.534 14.115 1.00 92.00 80 ILE A CA 1
ATOM 582 C C . ILE A 1 80 ? 2.924 -5.651 12.620 1.00 92.00 80 ILE A C 1
ATOM 584 O O . ILE A 1 80 ? 3.977 -5.205 12.168 1.00 92.00 80 ILE A O 1
ATOM 588 N N . ALA A 1 81 ? 1.985 -6.198 11.844 1.00 93.00 81 ALA A N 1
ATOM 589 C CA . ALA A 1 81 ? 2.124 -6.307 10.399 1.00 93.00 81 ALA A CA 1
ATOM 590 C C . ALA A 1 81 ? 2.288 -4.932 9.737 1.00 93.00 81 ALA A C 1
ATOM 592 O O . ALA A 1 81 ? 3.172 -4.773 8.903 1.00 93.00 81 ALA A O 1
ATOM 593 N N . ALA A 1 82 ? 1.513 -3.924 10.147 1.00 93.69 82 ALA A N 1
ATOM 594 C CA . ALA A 1 82 ? 1.604 -2.577 9.592 1.00 93.69 82 ALA A CA 1
ATOM 595 C C . ALA A 1 82 ? 2.972 -1.926 9.810 1.00 93.69 82 ALA A C 1
ATOM 597 O O . ALA A 1 82 ? 3.502 -1.315 8.889 1.00 93.69 82 ALA A O 1
ATOM 598 N N . ILE A 1 83 ? 3.576 -2.087 10.989 1.00 94.12 83 ILE A N 1
ATOM 599 C CA . ILE A 1 83 ? 4.888 -1.494 11.294 1.00 94.12 83 ILE A CA 1
ATOM 600 C C . ILE A 1 83 ? 5.971 -1.989 10.326 1.00 94.12 83 ILE A C 1
ATOM 602 O O . ILE A 1 83 ? 6.858 -1.226 9.954 1.00 94.12 83 ILE A O 1
ATOM 606 N N . VAL A 1 84 ? 5.890 -3.249 9.900 1.00 95.00 84 VAL A N 1
ATOM 607 C CA . VAL A 1 84 ? 6.910 -3.879 9.052 1.00 95.00 84 VAL A CA 1
ATOM 608 C C . VAL A 1 84 ? 6.539 -3.800 7.574 1.00 95.00 84 VAL A C 1
ATOM 610 O O . VAL A 1 84 ? 7.329 -3.359 6.741 1.00 95.00 84 VAL A O 1
ATOM 613 N N . LEU A 1 85 ? 5.327 -4.227 7.229 1.00 95.50 85 LEU A N 1
ATOM 614 C CA . LEU A 1 85 ? 4.910 -4.409 5.844 1.00 95.50 85 LEU A CA 1
ATOM 615 C C . LEU A 1 85 ? 4.539 -3.098 5.164 1.00 95.50 85 LEU A C 1
ATOM 617 O O . LEU A 1 85 ? 4.695 -2.986 3.955 1.00 95.50 85 LEU A O 1
ATOM 621 N N . LEU A 1 86 ? 4.078 -2.093 5.906 1.00 95.19 86 LEU A N 1
ATOM 622 C CA . LEU A 1 86 ? 3.711 -0.811 5.317 1.00 95.19 86 LEU A CA 1
ATOM 623 C C . LEU A 1 86 ? 4.943 -0.072 4.749 1.00 95.19 86 LEU A C 1
ATOM 625 O O . LEU A 1 86 ? 4.899 0.252 3.563 1.00 95.19 86 LEU A O 1
ATOM 629 N N . PRO A 1 87 ? 6.077 0.101 5.462 1.00 94.75 87 PRO A N 1
ATOM 630 C CA . PRO A 1 87 ? 7.288 0.647 4.841 1.00 94.75 87 PRO A CA 1
ATOM 631 C C . PRO A 1 87 ? 7.882 -0.287 3.775 1.00 94.75 87 PRO A C 1
ATOM 633 O O . PRO A 1 87 ? 8.259 0.184 2.702 1.00 94.75 87 PRO A O 1
ATOM 636 N N . ALA A 1 88 ? 7.905 -1.606 4.012 1.00 95.25 88 ALA A N 1
ATOM 637 C CA . ALA A 1 88 ? 8.421 -2.569 3.034 1.00 95.25 88 ALA A CA 1
ATOM 638 C C . ALA A 1 88 ? 7.652 -2.522 1.700 1.00 95.25 88 ALA A C 1
ATOM 640 O O . ALA A 1 88 ? 8.256 -2.581 0.633 1.00 95.25 88 ALA A O 1
ATOM 641 N N . SER A 1 89 ? 6.330 -2.339 1.750 1.00 96.06 89 SER A N 1
ATOM 642 C CA . SER A 1 89 ? 5.474 -2.223 0.564 1.00 96.06 89 SER A CA 1
ATOM 643 C C . SER A 1 89 ? 5.760 -0.965 -0.270 1.00 96.06 89 SER A C 1
ATOM 645 O O . SER A 1 89 ? 5.588 -0.978 -1.490 1.00 96.06 89 SER A O 1
ATOM 647 N N . GLY A 1 90 ? 6.247 0.108 0.363 1.00 94.69 90 GLY A N 1
ATOM 648 C CA . GLY A 1 90 ? 6.668 1.330 -0.330 1.00 94.69 90 GLY A CA 1
ATOM 649 C C . GLY A 1 90 ? 7.959 1.119 -1.103 1.00 94.69 90 GLY A C 1
ATOM 650 O O . GLY A 1 90 ? 8.028 1.429 -2.291 1.00 94.69 90 GLY A O 1
ATOM 651 N N . VAL A 1 91 ? 8.946 0.486 -0.463 1.00 94.62 91 VAL A N 1
ATOM 652 C CA . VAL A 1 91 ? 10.200 0.084 -1.120 1.00 94.62 91 VAL A CA 1
ATOM 653 C C . VAL A 1 91 ? 9.919 -0.873 -2.279 1.00 94.62 91 VAL A C 1
ATOM 655 O O . VAL A 1 91 ? 10.417 -0.671 -3.384 1.00 94.62 91 VAL A O 1
ATOM 658 N N . ALA A 1 92 ? 9.059 -1.869 -2.056 1.00 95.12 92 ALA A N 1
ATOM 659 C CA . ALA A 1 92 ? 8.636 -2.811 -3.085 1.00 95.12 92 ALA A CA 1
ATOM 660 C C . ALA A 1 92 ? 7.947 -2.120 -4.272 1.00 95.12 92 ALA A C 1
ATOM 662 O O . ALA A 1 92 ? 8.143 -2.522 -5.415 1.00 95.12 92 ALA A O 1
ATOM 663 N N . THR A 1 93 ? 7.174 -1.062 -4.025 1.00 95.56 93 THR A N 1
ATOM 664 C CA . THR A 1 93 ? 6.540 -0.294 -5.101 1.00 95.56 93 THR A CA 1
ATOM 665 C C . THR A 1 93 ? 7.556 0.481 -5.928 1.00 95.56 93 THR A C 1
ATOM 667 O O . THR A 1 93 ? 7.496 0.429 -7.154 1.00 95.56 93 THR A O 1
ATOM 670 N N . ALA A 1 94 ? 8.509 1.161 -5.288 1.00 93.00 94 ALA A N 1
ATOM 671 C CA . ALA A 1 94 ? 9.576 1.850 -6.010 1.00 93.00 94 ALA A CA 1
ATOM 672 C C . ALA A 1 94 ? 10.387 0.864 -6.874 1.00 93.00 94 ALA A C 1
ATOM 674 O O . ALA A 1 94 ? 10.612 1.120 -8.057 1.00 93.00 94 ALA A O 1
ATOM 675 N N . ALA A 1 95 ? 10.730 -0.303 -6.316 1.00 92.62 95 ALA A N 1
ATOM 676 C CA . ALA A 1 95 ? 11.405 -1.379 -7.039 1.00 92.62 95 ALA A CA 1
ATOM 677 C C . ALA A 1 95 ? 10.568 -1.917 -8.216 1.00 92.62 95 ALA A C 1
ATOM 679 O O . ALA A 1 95 ? 11.093 -2.146 -9.302 1.00 92.62 95 ALA A O 1
ATOM 680 N N . ALA A 1 96 ? 9.254 -2.067 -8.037 1.00 93.94 96 ALA A N 1
ATOM 681 C CA . ALA A 1 96 ? 8.351 -2.500 -9.098 1.00 93.94 96 ALA A CA 1
ATOM 682 C C . ALA A 1 96 ? 8.254 -1.489 -10.253 1.00 93.94 96 ALA A C 1
ATOM 684 O O . ALA A 1 96 ? 8.184 -1.889 -11.415 1.00 93.94 96 ALA A O 1
ATOM 685 N N . ILE A 1 97 ? 8.258 -0.186 -9.954 1.00 92.06 97 ILE A N 1
ATOM 686 C CA . ILE A 1 97 ? 8.246 0.868 -10.978 1.00 92.06 97 ILE A CA 1
ATOM 687 C C . ILE A 1 97 ? 9.570 0.872 -11.752 1.00 92.06 97 ILE A C 1
ATOM 689 O O . ILE A 1 97 ? 9.557 0.942 -12.982 1.00 92.06 97 ILE A O 1
ATOM 693 N N . ASP A 1 98 ? 10.702 0.723 -11.062 1.00 88.94 98 ASP A N 1
ATOM 694 C CA . ASP A 1 98 ? 12.009 0.576 -11.710 1.00 88.94 98 ASP A CA 1
ATOM 695 C C . ASP A 1 98 ? 12.045 -0.663 -12.624 1.00 88.94 98 ASP A C 1
ATOM 697 O O . ASP A 1 98 ? 12.361 -0.554 -13.810 1.00 88.94 98 ASP A O 1
ATOM 701 N N . LEU A 1 99 ? 11.595 -1.823 -12.135 1.00 90.31 99 LEU A N 1
ATOM 702 C CA . LEU A 1 99 ? 11.489 -3.050 -12.928 1.00 90.31 99 LEU A CA 1
ATOM 703 C C . LEU A 1 99 ? 10.590 -2.879 -14.164 1.00 90.31 99 LEU A C 1
ATOM 705 O O . LEU A 1 99 ? 10.909 -3.379 -15.249 1.00 90.31 99 LEU A O 1
ATOM 709 N N . ALA A 1 100 ? 9.490 -2.132 -14.037 1.00 91.25 100 ALA A N 1
ATOM 710 C CA . ALA A 1 100 ? 8.598 -1.841 -15.153 1.00 91.25 100 ALA A CA 1
ATOM 711 C C . ALA A 1 100 ? 9.301 -1.078 -16.288 1.00 91.25 100 ALA A C 1
ATOM 713 O O . ALA A 1 100 ? 8.982 -1.307 -17.459 1.00 91.25 100 ALA A O 1
ATOM 714 N N . THR A 1 101 ? 10.294 -0.239 -15.977 1.00 86.44 101 THR A N 1
ATOM 715 C CA . THR A 1 101 ? 11.068 0.481 -17.004 1.00 86.44 101 THR A CA 1
ATOM 716 C C . THR A 1 101 ? 12.047 -0.384 -17.768 1.00 86.44 101 THR A C 1
ATOM 718 O O . THR A 1 101 ? 12.325 -0.111 -18.934 1.00 86.44 101 THR A O 1
ATOM 721 N N . ARG A 1 102 ? 12.519 -1.464 -17.145 1.00 87.00 102 ARG A N 1
ATOM 722 C CA . ARG A 1 102 ? 13.453 -2.427 -17.740 1.00 87.00 102 ARG A CA 1
ATOM 723 C C . ARG A 1 102 ? 12.745 -3.489 -18.591 1.00 87.00 102 ARG A C 1
ATOM 725 O O . ARG A 1 102 ? 13.364 -4.455 -19.017 1.00 87.00 102 ARG A O 1
ATOM 732 N N . GLY A 1 103 ? 11.441 -3.320 -18.836 1.00 85.94 103 GLY A N 1
ATOM 733 C CA . GLY A 1 103 ? 10.605 -4.229 -19.626 1.00 85.94 103 GLY A CA 1
ATOM 734 C C . GLY A 1 103 ? 9.645 -5.088 -18.797 1.00 85.94 103 GLY A C 1
ATOM 735 O O . GLY A 1 103 ? 8.730 -5.693 -19.356 1.00 85.94 103 GLY A O 1
ATOM 736 N N . GLY A 1 104 ? 9.767 -5.096 -17.467 1.00 88.75 104 GLY A N 1
ATOM 737 C CA . GLY A 1 104 ? 8.918 -5.866 -16.556 1.00 88.75 104 GLY A CA 1
ATOM 738 C C . GLY A 1 104 ? 7.566 -5.214 -16.261 1.00 88.75 104 GLY A C 1
ATOM 739 O O . GLY A 1 104 ? 7.214 -5.047 -15.100 1.00 88.75 104 GLY A O 1
ATOM 740 N N . ARG A 1 105 ? 6.783 -4.822 -17.280 1.00 90.00 105 ARG A N 1
ATOM 741 C CA . ARG A 1 105 ? 5.526 -4.050 -17.089 1.00 90.00 105 ARG A CA 1
ATOM 742 C C . ARG A 1 105 ? 4.490 -4.736 -16.187 1.00 90.00 105 ARG A C 1
ATOM 744 O O . ARG A 1 105 ? 3.642 -4.053 -15.621 1.00 90.00 105 ARG A O 1
ATOM 751 N N . TRP A 1 106 ? 4.570 -6.059 -16.029 1.00 91.62 106 TRP A N 1
ATOM 752 C CA . TRP A 1 106 ? 3.750 -6.829 -15.086 1.00 91.62 106 TRP A CA 1
ATOM 753 C C . TRP A 1 106 ? 3.896 -6.334 -13.637 1.00 91.62 106 TRP A C 1
ATOM 755 O O . TRP A 1 106 ? 2.945 -6.419 -12.861 1.00 91.62 106 TRP A O 1
ATOM 765 N N . ALA A 1 107 ? 5.052 -5.760 -13.286 1.00 93.50 107 ALA A N 1
ATOM 766 C CA . ALA A 1 107 ? 5.349 -5.256 -11.952 1.00 93.50 107 ALA A CA 1
ATOM 767 C C . ALA A 1 107 ? 4.441 -4.086 -11.543 1.00 93.50 107 ALA A C 1
ATOM 769 O O . ALA A 1 107 ? 4.216 -3.881 -10.355 1.00 93.50 107 ALA A O 1
ATOM 770 N N . LEU A 1 108 ? 3.817 -3.381 -12.498 1.00 94.19 108 LEU A N 1
ATOM 771 C CA . LEU A 1 108 ? 2.852 -2.312 -12.208 1.00 94.19 108 LEU A CA 1
ATOM 772 C C . LEU A 1 108 ? 1.607 -2.801 -11.450 1.00 94.19 108 LEU A C 1
ATOM 774 O O . LEU A 1 108 ? 0.895 -1.987 -10.863 1.00 94.19 108 LEU A O 1
ATOM 778 N N . VAL A 1 109 ? 1.360 -4.114 -11.378 1.00 95.31 109 VAL A N 1
ATOM 779 C CA . VAL A 1 109 ? 0.308 -4.664 -10.511 1.00 95.31 109 VAL A CA 1
ATOM 780 C C . VAL A 1 109 ? 0.536 -4.310 -9.032 1.00 95.31 109 VAL A C 1
ATOM 782 O O . VAL A 1 109 ? -0.418 -4.135 -8.279 1.00 95.31 109 VAL A O 1
ATOM 785 N N . VAL A 1 110 ? 1.798 -4.145 -8.626 1.00 94.62 110 VAL A N 1
ATOM 786 C CA . VAL A 1 110 ? 2.226 -3.872 -7.249 1.00 94.62 110 VAL A CA 1
ATOM 787 C C . VAL A 1 110 ? 1.768 -2.481 -6.785 1.00 94.62 110 VAL A C 1
ATOM 789 O O . VAL A 1 110 ? 0.974 -2.433 -5.839 1.00 94.62 110 VAL A O 1
ATOM 792 N N . PRO A 1 111 ? 2.143 -1.362 -7.451 1.00 94.50 111 PRO A N 1
ATOM 793 C CA . PRO A 1 111 ? 1.586 -0.050 -7.134 1.00 94.50 111 PRO A CA 1
ATOM 794 C C . PRO A 1 111 ? 0.068 -0.016 -7.284 1.00 94.50 111 PRO A C 1
ATOM 796 O O . PRO A 1 111 ? -0.570 0.677 -6.510 1.00 94.50 111 PRO A O 1
ATOM 799 N N . CYS A 1 112 ? -0.534 -0.762 -8.218 1.00 96.00 112 CYS A N 1
ATOM 800 C CA . CYS A 1 112 ? -1.991 -0.763 -8.389 1.00 96.00 112 CYS A CA 1
ATOM 801 C C . CYS A 1 112 ? -2.750 -1.364 -7.197 1.00 96.00 112 CYS A C 1
ATOM 803 O O . CYS A 1 112 ? -3.849 -0.907 -6.889 1.00 96.00 112 CYS A O 1
ATOM 805 N N . LEU A 1 113 ? -2.207 -2.401 -6.552 1.00 96.62 113 LEU A N 1
ATOM 806 C CA . LEU A 1 113 ? -2.927 -3.165 -5.529 1.00 96.62 113 LEU A CA 1
ATOM 807 C C . LEU A 1 113 ? -2.547 -2.788 -4.096 1.00 96.62 113 LEU A C 1
ATOM 809 O O . LEU A 1 113 ? -3.422 -2.782 -3.228 1.00 96.62 113 LEU A O 1
ATOM 813 N N . LEU A 1 114 ? -1.277 -2.474 -3.825 1.00 95.94 114 LEU A N 1
ATOM 814 C CA . LEU A 1 114 ? -0.809 -2.245 -2.454 1.00 95.94 114 LEU A CA 1
ATOM 815 C C . LEU A 1 114 ? -1.528 -1.073 -1.754 1.00 95.94 114 LEU A C 1
ATOM 817 O O . LEU A 1 114 ? -2.060 -1.297 -0.660 1.00 95.94 114 LEU A O 1
ATOM 821 N N . PRO A 1 115 ? -1.630 0.139 -2.341 1.00 96.31 115 PRO A N 1
ATOM 822 C CA . PRO A 1 115 ? -2.297 1.258 -1.679 1.00 96.31 115 PRO A CA 1
ATOM 823 C C . PRO A 1 115 ? -3.791 1.009 -1.414 1.00 96.31 115 PRO A C 1
ATOM 825 O O . PRO A 1 115 ? -4.215 1.210 -0.271 1.00 96.31 115 PRO A O 1
ATOM 828 N N . PRO A 1 116 ? -4.602 0.507 -2.374 1.00 96.44 116 PRO A N 1
ATOM 829 C CA . PRO A 1 116 ? -6.000 0.167 -2.103 1.00 96.44 116 PRO A CA 1
ATOM 830 C C . PRO A 1 116 ? -6.181 -0.923 -1.041 1.00 96.44 116 PRO A C 1
ATOM 832 O O . PRO A 1 116 ? -7.101 -0.834 -0.225 1.00 96.44 116 PRO A O 1
ATOM 835 N N . LEU A 1 117 ? -5.312 -1.938 -1.000 1.00 96.69 117 LEU A N 1
ATOM 836 C CA . LEU A 1 117 ? -5.368 -2.988 0.023 1.00 96.69 117 LEU A CA 1
ATOM 837 C C . LEU A 1 117 ? -5.126 -2.421 1.427 1.00 96.69 117 LEU A C 1
ATOM 839 O O . LEU A 1 117 ? -5.910 -2.669 2.342 1.00 96.69 117 LEU A O 1
ATOM 843 N N . ILE A 1 118 ? -4.090 -1.600 1.595 1.00 96.75 118 ILE A N 1
ATOM 844 C CA . ILE A 1 118 ? -3.774 -0.987 2.892 1.00 96.75 118 ILE A CA 1
ATOM 845 C C . ILE A 1 118 ? -4.872 0.008 3.297 1.00 96.75 118 ILE A C 1
ATOM 847 O O . ILE A 1 118 ? -5.358 -0.022 4.431 1.00 96.75 118 ILE A O 1
ATOM 851 N N . GLY A 1 119 ? -5.325 0.852 2.365 1.00 95.75 119 GLY A N 1
ATOM 852 C CA . GLY A 1 119 ? -6.392 1.824 2.609 1.00 95.75 119 GLY A CA 1
ATOM 853 C C . GLY A 1 119 ? -7.735 1.170 2.955 1.00 95.75 119 GLY A C 1
ATOM 854 O O . GLY A 1 119 ? -8.433 1.621 3.870 1.00 95.75 119 GLY A O 1
ATOM 855 N N . SER A 1 120 ? -8.090 0.073 2.280 1.00 95.12 120 SER A N 1
ATOM 856 C CA . SER A 1 120 ? -9.305 -0.694 2.583 1.00 95.12 120 SER A CA 1
ATOM 857 C C . SER A 1 120 ? -9.223 -1.379 3.944 1.00 95.12 120 SER A C 1
ATOM 859 O O . SER A 1 120 ? -10.203 -1.345 4.686 1.00 95.12 120 SER A O 1
ATOM 861 N N . TYR A 1 121 ? -8.057 -1.899 4.339 1.00 95.38 121 TYR A N 1
ATOM 862 C CA . TYR A 1 121 ? -7.856 -2.449 5.677 1.00 95.38 121 TYR A CA 1
ATOM 863 C C . TYR A 1 121 ? -7.957 -1.385 6.777 1.00 95.38 121 TYR A C 1
ATOM 865 O O . TYR A 1 121 ? -8.647 -1.601 7.774 1.00 95.38 121 TYR A O 1
ATOM 873 N N . ALA A 1 122 ? -7.354 -0.206 6.585 1.00 94.25 122 ALA A N 1
ATOM 874 C CA . ALA A 1 122 ? -7.511 0.918 7.512 1.00 94.25 122 ALA A CA 1
ATOM 875 C C . ALA A 1 122 ? -8.987 1.348 7.630 1.00 94.25 122 ALA A C 1
ATOM 877 O O . ALA A 1 122 ? -9.499 1.599 8.723 1.00 94.25 122 ALA A O 1
ATOM 878 N N . THR A 1 123 ? -9.708 1.371 6.509 1.00 93.81 123 THR A N 1
ATOM 879 C CA . THR A 1 123 ? -11.142 1.687 6.475 1.00 93.81 123 THR A CA 1
ATOM 880 C C . THR A 1 123 ? -11.977 0.618 7.181 1.00 93.81 123 THR A C 1
ATOM 882 O O . THR A 1 123 ? -12.861 0.953 7.971 1.00 93.81 123 THR A O 1
ATOM 885 N N . TRP A 1 124 ? -11.666 -0.662 6.959 1.00 95.44 124 TRP A N 1
ATOM 886 C CA . TRP A 1 124 ? -12.280 -1.787 7.658 1.00 95.44 124 TRP A CA 1
ATOM 887 C C . TRP A 1 124 ? -12.057 -1.682 9.170 1.00 95.44 124 TRP A C 1
ATOM 889 O O . TRP A 1 124 ? -13.025 -1.720 9.922 1.00 95.44 124 TRP A O 1
ATOM 899 N N . ALA A 1 125 ? -10.824 -1.442 9.626 1.00 92.19 125 ALA A N 1
ATOM 900 C CA . ALA A 1 125 ? -10.502 -1.327 11.050 1.00 92.19 125 ALA A CA 1
ATOM 901 C C . ALA A 1 125 ? -11.238 -0.156 11.731 1.00 92.19 125 ALA A C 1
ATOM 903 O O . ALA A 1 125 ? -11.634 -0.247 12.898 1.00 92.19 125 ALA A O 1
ATOM 904 N N . ARG A 1 126 ? -11.478 0.934 10.991 1.00 89.94 126 ARG A N 1
ATOM 905 C CA . ARG A 1 126 ? -12.197 2.110 11.492 1.00 89.94 126 ARG A CA 1
ATOM 906 C C . ARG A 1 126 ? -13.714 1.922 11.533 1.00 89.94 126 ARG A C 1
ATOM 908 O O . ARG A 1 126 ? -14.348 2.373 12.484 1.00 89.94 126 ARG A O 1
ATOM 915 N N . LEU A 1 127 ? -14.320 1.314 10.512 1.00 89.94 127 LEU A N 1
ATOM 916 C CA . LEU A 1 127 ? -15.778 1.292 10.345 1.00 89.94 127 LEU A CA 1
ATOM 917 C C . LEU A 1 127 ? -16.420 0.048 10.988 1.00 89.94 127 LEU A C 1
ATOM 919 O O . LEU A 1 127 ? -16.260 -1.056 10.467 1.00 89.94 127 LEU A O 1
ATOM 923 N N . PRO A 1 128 ? -17.249 0.195 12.044 1.00 87.12 128 PRO A N 1
ATOM 924 C CA . PRO A 1 128 ? -17.870 -0.948 12.725 1.00 87.12 128 PRO A CA 1
ATOM 925 C C . PRO A 1 128 ? -18.733 -1.818 11.802 1.00 87.12 128 PRO A C 1
ATOM 927 O O . PRO A 1 128 ? -18.743 -3.038 11.931 1.00 87.12 128 PRO A O 1
ATOM 930 N N . ARG A 1 129 ? -19.417 -1.199 10.828 1.00 88.12 129 ARG A N 1
ATOM 931 C CA . ARG A 1 129 ? -20.247 -1.912 9.842 1.00 88.12 129 ARG A CA 1
ATOM 932 C C . ARG A 1 129 ? -19.435 -2.880 8.976 1.00 88.12 129 ARG A C 1
ATOM 934 O O . ARG A 1 129 ? -19.911 -3.969 8.690 1.00 88.12 129 ARG A O 1
ATOM 941 N N . LEU A 1 130 ? -18.214 -2.505 8.585 1.00 86.56 130 LEU A N 1
ATOM 942 C CA . LEU A 1 130 ? -17.336 -3.372 7.792 1.00 86.56 130 LEU A CA 1
ATOM 943 C C . LEU A 1 130 ? -16.751 -4.506 8.642 1.00 86.56 130 LEU A C 1
ATOM 945 O O . LEU A 1 130 ? -16.639 -5.635 8.169 1.00 86.56 130 LEU A O 1
ATOM 949 N N . ARG A 1 131 ? -16.450 -4.232 9.917 1.00 89.62 131 ARG A N 1
ATOM 950 C CA . ARG A 1 131 ? -16.002 -5.256 10.875 1.00 89.62 131 ARG A CA 1
ATOM 951 C C . ARG A 1 131 ? -17.075 -6.294 11.183 1.00 89.62 131 ARG A C 1
ATOM 953 O O . ARG A 1 131 ? -16.743 -7.451 11.400 1.00 89.62 131 ARG A O 1
ATOM 960 N N . ALA A 1 132 ? -18.348 -5.904 11.156 1.00 88.69 132 ALA A N 1
ATOM 961 C CA . ALA A 1 132 ? -19.456 -6.846 11.290 1.00 88.69 132 ALA A CA 1
ATOM 962 C C . ALA A 1 132 ? -19.581 -7.791 10.079 1.00 88.69 132 ALA A C 1
ATOM 964 O O . ALA A 1 132 ? -20.051 -8.913 10.232 1.00 88.69 132 ALA A O 1
ATOM 965 N N . ALA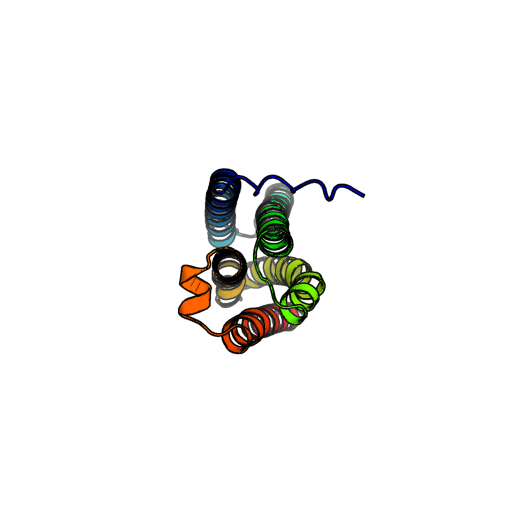 A 1 133 ? -19.153 -7.354 8.889 1.00 91.56 133 ALA A N 1
ATOM 966 C CA . ALA A 1 133 ? -19.239 -8.144 7.662 1.00 91.56 133 ALA A CA 1
ATOM 967 C C . ALA A 1 133 ? -18.058 -9.112 7.474 1.00 91.56 133 ALA A C 1
ATOM 969 O O . ALA A 1 133 ? -18.237 -10.191 6.914 1.00 91.56 133 ALA A O 1
ATOM 970 N N . VAL A 1 134 ? -16.852 -8.737 7.920 1.00 89.62 134 VAL A N 1
ATOM 971 C CA . VAL A 1 134 ? -15.634 -9.541 7.725 1.00 89.62 134 VAL A CA 1
ATOM 972 C C . VAL A 1 134 ? -14.931 -9.775 9.063 1.00 89.62 134 VAL A C 1
ATOM 974 O O . VAL A 1 134 ? -14.561 -8.801 9.724 1.00 89.62 134 VAL A O 1
ATOM 977 N N . PRO A 1 135 ? -14.681 -11.040 9.456 1.00 90.31 135 PRO A N 1
ATOM 978 C CA . PRO A 1 135 ? -14.044 -11.352 10.727 1.00 90.31 135 PRO A CA 1
ATOM 979 C C . PRO A 1 135 ? -12.585 -10.889 10.760 1.00 90.31 135 PRO A C 1
ATOM 981 O O . PRO A 1 135 ? -11.851 -11.000 9.776 1.00 90.31 135 PRO A O 1
ATOM 984 N N . ALA A 1 136 ? -12.136 -10.444 11.937 1.00 89.25 136 ALA A N 1
ATOM 985 C CA . ALA A 1 136 ? -10.828 -9.813 12.116 1.00 89.25 136 ALA A CA 1
ATOM 986 C C . ALA A 1 136 ? -9.649 -10.667 11.636 1.00 89.25 136 ALA A C 1
ATOM 988 O O . ALA A 1 136 ? -8.755 -1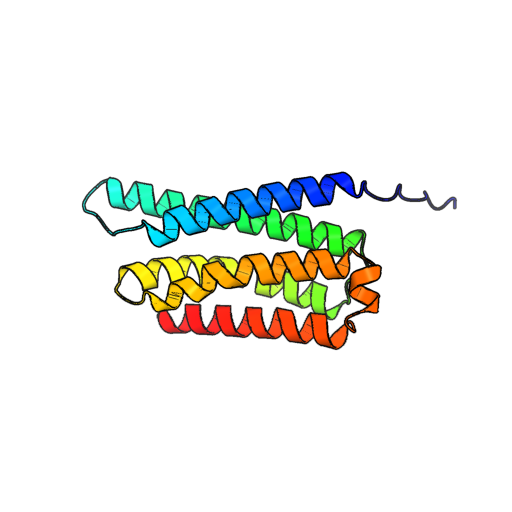0.159 10.968 1.00 89.25 136 ALA A O 1
ATOM 989 N N . LYS A 1 137 ? -9.669 -11.978 11.902 1.00 89.44 137 LYS A N 1
ATOM 990 C CA . LYS A 1 137 ? -8.610 -12.886 11.434 1.00 89.44 137 LYS A CA 1
ATOM 991 C C . LYS A 1 137 ? -8.517 -12.910 9.907 1.00 89.44 137 LYS A C 1
ATOM 993 O O . LYS A 1 137 ? -7.417 -12.812 9.374 1.00 89.44 137 LYS A O 1
ATOM 998 N N . ALA A 1 138 ? -9.651 -13.006 9.211 1.00 89.06 138 ALA A N 1
ATOM 999 C CA . ALA A 1 138 ? -9.669 -13.053 7.752 1.00 89.06 138 ALA A CA 1
ATOM 1000 C C . ALA A 1 138 ? -9.198 -11.725 7.144 1.00 89.06 138 ALA A C 1
ATOM 1002 O O . ALA A 1 138 ? -8.363 -11.736 6.246 1.00 89.06 138 ALA A O 1
ATOM 1003 N N . ALA A 1 139 ? -9.667 -10.591 7.676 1.00 91.06 139 ALA A N 1
ATOM 1004 C CA . ALA A 1 139 ? -9.235 -9.272 7.216 1.00 91.06 139 ALA A CA 1
ATOM 1005 C C . ALA A 1 139 ? -7.729 -9.059 7.433 1.00 91.06 139 ALA A C 1
ATOM 1007 O O . ALA A 1 139 ? -7.019 -8.664 6.513 1.00 91.06 139 ALA A O 1
ATOM 1008 N N . THR A 1 140 ? -7.222 -9.357 8.632 1.00 91.12 140 THR A N 1
ATOM 1009 C CA . THR A 1 140 ? -5.815 -9.136 8.979 1.00 91.12 140 THR A CA 1
ATOM 1010 C C . THR A 1 140 ? -4.884 -10.079 8.230 1.00 91.12 140 THR A C 1
ATOM 1012 O O . THR A 1 140 ? -3.996 -9.602 7.531 1.00 91.12 140 THR A O 1
ATOM 1015 N N . TYR A 1 141 ? -5.067 -11.398 8.336 1.00 92.56 141 TYR A N 1
ATOM 1016 C CA . TYR A 1 141 ? -4.165 -12.342 7.668 1.00 92.56 141 TYR A CA 1
ATOM 1017 C C . TYR A 1 141 ? -4.324 -12.312 6.149 1.00 92.56 141 TYR A C 1
ATOM 1019 O O . TYR A 1 141 ? -3.333 -12.449 5.440 1.00 92.56 141 TYR A O 1
ATOM 1027 N N . GLY A 1 142 ? -5.542 -12.082 5.651 1.00 94.00 142 GLY A N 1
ATOM 1028 C CA . GLY A 1 142 ? -5.802 -11.945 4.223 1.00 94.00 142 GLY A CA 1
ATOM 1029 C C . GLY A 1 142 ? -5.090 -10.731 3.639 1.00 94.00 142 GLY A C 1
ATOM 1030 O O . GLY A 1 142 ? -4.236 -10.887 2.772 1.00 94.00 142 GLY A O 1
ATOM 1031 N N . VAL A 1 143 ? -5.383 -9.524 4.140 1.00 95.31 143 VAL A N 1
ATOM 1032 C CA . VAL A 1 143 ? -4.797 -8.304 3.567 1.00 95.31 143 VAL A CA 1
ATOM 1033 C C . VAL A 1 143 ? -3.285 -8.274 3.755 1.00 95.31 143 VAL A C 1
ATOM 1035 O O . VAL A 1 143 ? -2.560 -8.084 2.781 1.00 95.31 143 VAL A O 1
ATOM 1038 N N . TRP A 1 144 ? -2.783 -8.502 4.972 1.00 96.25 144 TRP A N 1
ATOM 1039 C CA . TRP A 1 144 ? -1.340 -8.440 5.214 1.00 96.25 144 TRP A CA 1
ATOM 1040 C C . TRP A 1 144 ? -0.579 -9.590 4.553 1.00 96.25 144 TRP A C 1
ATOM 1042 O O . TRP A 1 144 ? 0.557 -9.387 4.134 1.00 96.25 144 TRP A O 1
ATOM 1052 N N . GLY A 1 145 ? -1.201 -10.760 4.382 1.00 95.50 145 GLY A N 1
ATOM 1053 C CA . GLY A 1 145 ? -0.639 -11.853 3.590 1.00 95.50 145 GLY A CA 1
ATOM 1054 C C . GLY A 1 145 ? -0.474 -11.469 2.120 1.00 95.50 145 GLY A C 1
ATOM 1055 O O . GLY A 1 145 ? 0.598 -11.665 1.553 1.00 95.50 145 GLY A O 1
ATOM 1056 N N . VAL A 1 146 ? -1.490 -10.843 1.516 1.00 96.19 146 VAL A N 1
ATOM 1057 C CA . VAL A 1 146 ? -1.401 -10.346 0.132 1.00 96.19 146 VAL A CA 1
ATOM 1058 C C . VAL A 1 146 ? -0.363 -9.229 0.012 1.00 96.19 146 VAL A C 1
ATOM 1060 O O . VAL A 1 146 ? 0.443 -9.254 -0.914 1.00 96.19 146 VAL A O 1
ATOM 1063 N N . VAL A 1 147 ? -0.323 -8.286 0.960 1.00 96.69 147 VAL A N 1
ATOM 1064 C CA . VAL A 1 147 ? 0.700 -7.224 0.994 1.00 96.69 147 VAL A CA 1
ATOM 1065 C C . VAL A 1 147 ? 2.105 -7.822 1.062 1.00 96.69 147 VAL A C 1
ATOM 1067 O O . VAL A 1 147 ? 2.985 -7.384 0.321 1.00 96.69 147 VAL A O 1
ATOM 1070 N N . LEU A 1 148 ? 2.317 -8.835 1.904 1.00 96.75 148 LEU A N 1
ATOM 1071 C CA . LEU A 1 148 ? 3.597 -9.530 2.025 1.00 96.75 148 LEU A CA 1
ATOM 1072 C C . LEU A 1 148 ? 3.991 -10.209 0.712 1.00 96.75 148 LEU A C 1
ATOM 1074 O O . LEU A 1 148 ? 5.108 -10.005 0.246 1.00 96.75 148 LEU A O 1
ATOM 1078 N N . VAL A 1 149 ? 3.079 -10.965 0.092 1.00 96.75 149 VAL A N 1
ATOM 1079 C CA . VAL A 1 149 ? 3.344 -11.660 -1.178 1.00 96.75 149 VAL A CA 1
ATOM 1080 C C . VAL A 1 149 ? 3.662 -10.664 -2.290 1.00 96.75 149 VAL A C 1
ATOM 1082 O O . VAL A 1 149 ? 4.677 -10.818 -2.961 1.00 96.75 149 VAL A O 1
ATOM 1085 N N . LEU A 1 150 ? 2.850 -9.617 -2.461 1.00 94.50 150 LEU A N 1
ATOM 1086 C CA . LEU A 1 150 ? 3.091 -8.592 -3.481 1.00 94.50 150 LEU A CA 1
ATOM 1087 C C . LEU A 1 150 ? 4.429 -7.880 -3.262 1.00 94.50 150 LEU A C 1
ATOM 1089 O O . LEU A 1 150 ? 5.168 -7.661 -4.220 1.00 94.50 150 LEU A O 1
ATOM 1093 N N . SER A 1 151 ? 4.764 -7.570 -2.007 1.00 93.75 151 SER A N 1
ATOM 1094 C CA . SER A 1 151 ? 6.035 -6.922 -1.672 1.00 93.75 151 SER A CA 1
ATOM 1095 C C . SER A 1 151 ? 7.232 -7.837 -1.950 1.00 93.75 151 SER A C 1
ATOM 1097 O O . SER A 1 151 ? 8.233 -7.391 -2.505 1.00 93.75 151 SER A O 1
ATOM 1099 N N . ALA A 1 152 ? 7.121 -9.125 -1.613 1.00 93.44 152 ALA A N 1
ATOM 1100 C CA . ALA A 1 152 ? 8.172 -10.112 -1.842 1.00 93.44 152 ALA A CA 1
ATOM 1101 C C . ALA A 1 152 ? 8.388 -10.397 -3.336 1.00 93.44 152 ALA A C 1
ATOM 1103 O O . ALA A 1 152 ? 9.529 -10.445 -3.784 1.00 93.44 152 ALA A O 1
ATOM 1104 N N . VAL A 1 153 ? 7.311 -10.540 -4.115 1.00 92.44 153 VAL A N 1
ATOM 1105 C CA . VAL A 1 153 ? 7.382 -10.768 -5.569 1.00 92.44 153 VAL A CA 1
ATOM 1106 C C . VAL A 1 153 ? 8.045 -9.586 -6.273 1.00 92.44 153 VAL A C 1
ATOM 1108 O O . VAL A 1 153 ? 8.916 -9.785 -7.118 1.00 92.44 153 VAL A O 1
ATOM 1111 N N . ALA A 1 154 ? 7.669 -8.360 -5.904 1.00 89.81 154 ALA A N 1
ATOM 1112 C CA . ALA A 1 154 ? 8.292 -7.152 -6.435 1.00 89.81 154 ALA A CA 1
ATOM 1113 C C . ALA A 1 154 ? 9.783 -7.073 -6.082 1.00 89.81 154 ALA A C 1
ATOM 1115 O O . ALA A 1 154 ? 10.608 -6.802 -6.949 1.00 89.81 154 ALA A O 1
ATOM 1116 N N . GLY A 1 155 ? 10.122 -7.342 -4.816 1.00 85.50 155 GLY A N 1
ATOM 1117 C CA . GLY A 1 155 ? 11.501 -7.319 -4.338 1.00 85.50 155 GLY A CA 1
ATOM 1118 C C . GLY A 1 155 ? 12.377 -8.369 -5.016 1.00 85.50 155 GLY A C 1
ATOM 1119 O O . GLY A 1 155 ? 13.482 -8.051 -5.432 1.00 85.50 155 GLY A O 1
ATOM 1120 N N . TYR A 1 156 ? 11.872 -9.594 -5.180 1.00 88.44 156 TYR A N 1
ATOM 1121 C CA . TYR A 1 156 ? 12.591 -10.668 -5.866 1.00 88.44 156 TYR A CA 1
ATOM 1122 C C . TYR A 1 156 ? 12.790 -10.373 -7.356 1.00 88.44 156 TYR A C 1
ATOM 1124 O O . TYR A 1 156 ? 13.867 -10.611 -7.882 1.00 88.44 156 TYR A O 1
ATOM 1132 N N . GLY A 1 157 ? 11.777 -9.825 -8.036 1.00 83.88 157 GLY A N 1
ATOM 1133 C CA . GLY A 1 157 ? 11.881 -9.491 -9.459 1.00 83.88 157 GLY A CA 1
ATOM 1134 C C . GLY A 1 157 ? 12.831 -8.329 -9.768 1.00 83.88 157 GLY A C 1
ATOM 1135 O O . GLY A 1 157 ? 13.198 -8.152 -10.926 1.00 83.88 157 GLY A O 1
ATOM 1136 N N . ALA A 1 158 ? 13.189 -7.525 -8.764 1.00 77.88 158 ALA A N 1
ATOM 1137 C CA . ALA A 1 158 ? 14.081 -6.377 -8.910 1.00 77.88 158 ALA A CA 1
ATOM 1138 C C . ALA A 1 158 ? 15.564 -6.692 -8.619 1.00 77.88 158 ALA A C 1
ATOM 1140 O O . ALA A 1 158 ? 16.406 -5.820 -8.844 1.00 77.88 158 ALA A O 1
ATOM 1141 N N . MET A 1 159 ? 15.873 -7.893 -8.110 1.00 79.25 159 MET A N 1
ATOM 1142 C CA . MET A 1 159 ? 17.242 -8.400 -7.913 1.00 79.25 159 MET A CA 1
ATOM 1143 C C . MET A 1 159 ? 17.815 -8.948 -9.220 1.00 79.25 159 MET A C 1
ATOM 1145 O O . MET A 1 159 ? 19.020 -8.708 -9.456 1.00 79.25 159 MET A O 1
#

pLDDT: mean 88.39, std 11.06, range [41.06, 96.81]